Protein AF-A0A2V0N4H2-F1 (afdb_monomer)

Nearest PDB structures (foldseek):
  3l8i-assembly2_D  TM=5.698E-01  e=7.871E+00  Homo sapiens
  2gww-assembly1_A  TM=3.212E-01  e=2.998E+00  Homo sapiens

Secondary structure (DSSP, 8-state):
------GGGS--S-TT-HHHHHHHHHHHHHHHHHHHHHHHH--TTS-HHHHHHHHHHHHHHHHHHHHHHTT--HHHHHHHHHHHHHHHHHHHHHTT--

Solvent-accessible surface area (backbone atoms only — not comparable to full-atom values): 5518 Å² total; per-residue (Å²): 132,84,74,73,88,66,76,78,61,69,65,61,96,48,79,82,39,66,68,54,44,49,55,49,52,53,53,42,50,54,53,51,51,52,40,50,49,50,68,75,68,59,60,92,82,52,55,63,71,44,47,50,28,49,53,45,24,39,52,23,48,53,50,27,44,51,34,56,75,66,68,50,55,48,70,58,38,46,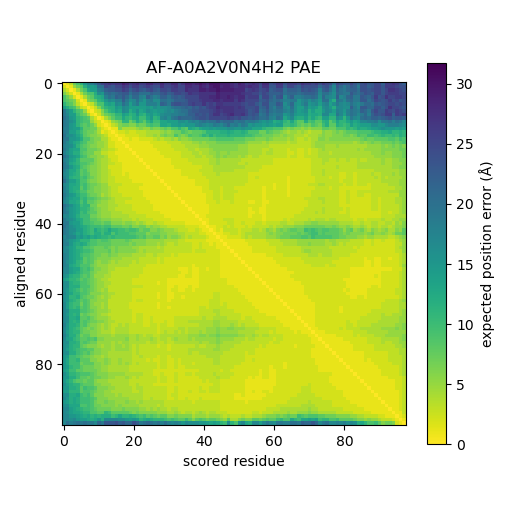55,27,48,48,46,24,52,50,21,50,50,45,32,31,59,63,70,70,56,130

Structure (mmCIF, N/CA/C/O backbone):
data_AF-A0A2V0N4H2-F1
#
_entry.id   AF-A0A2V0N4H2-F1
#
loop_
_atom_site.group_PDB
_atom_site.id
_atom_site.type_symbol
_atom_site.label_atom_id
_atom_site.label_alt_id
_atom_site.label_comp_id
_atom_site.label_asym_id
_atom_site.label_entity_id
_atom_site.label_seq_id
_atom_site.pdbx_PDB_ins_code
_atom_site.Cartn_x
_atom_site.Cartn_y
_atom_site.Cartn_z
_atom_site.occupancy
_atom_site.B_iso_or_equiv
_atom_site.auth_seq_id
_atom_site.auth_comp_id
_atom_site.auth_asym_id
_atom_site.auth_atom_id
_atom_site.pdbx_PDB_model_num
ATOM 1 N N . MET A 1 1 ? -14.025 -10.400 -5.588 1.00 30.31 1 MET A N 1
ATOM 2 C CA . MET A 1 1 ? -12.978 -10.696 -6.590 1.00 30.31 1 MET A CA 1
ATOM 3 C C . MET A 1 1 ? -12.047 -9.500 -6.652 1.00 30.31 1 MET A C 1
ATOM 5 O O . MET A 1 1 ? -12.433 -8.486 -7.216 1.00 30.31 1 MET A O 1
ATOM 9 N N . VAL A 1 2 ? -10.878 -9.564 -6.010 1.00 35.56 2 VAL A N 1
ATOM 10 C CA . VAL A 1 2 ? -9.848 -8.535 -6.214 1.00 35.56 2 VAL A CA 1
ATOM 11 C C . VAL A 1 2 ? -9.271 -8.809 -7.596 1.00 35.56 2 VAL A C 1
ATOM 13 O O . VAL A 1 2 ? -8.758 -9.899 -7.837 1.00 35.56 2 VAL A O 1
ATOM 16 N N . ALA A 1 3 ? -9.475 -7.883 -8.532 1.00 40.75 3 ALA A N 1
ATOM 17 C CA . ALA A 1 3 ? -8.912 -7.994 -9.866 1.00 40.75 3 ALA A CA 1
ATOM 18 C C . ALA A 1 3 ? -7.402 -8.208 -9.727 1.00 40.75 3 ALA A C 1
ATOM 20 O O . ALA A 1 3 ? -6.728 -7.393 -9.097 1.00 40.75 3 ALA A O 1
ATOM 21 N N . ALA A 1 4 ? -6.903 -9.318 -10.279 1.00 40.75 4 ALA A N 1
ATOM 22 C CA . ALA A 1 4 ? -5.478 -9.594 -10.388 1.00 40.75 4 ALA A CA 1
ATOM 23 C C . ALA A 1 4 ? -4.771 -8.312 -10.838 1.00 40.75 4 ALA A C 1
ATOM 25 O O . ALA A 1 4 ? -5.177 -7.705 -11.836 1.00 40.75 4 ALA A O 1
ATOM 26 N N . ARG A 1 5 ? -3.784 -7.859 -10.061 1.00 40.28 5 ARG A N 1
ATOM 27 C CA . ARG A 1 5 ? -3.050 -6.626 -10.340 1.00 40.28 5 ARG A CA 1
ATOM 28 C C . ARG A 1 5 ? -2.510 -6.712 -11.775 1.00 40.28 5 ARG A C 1
ATOM 30 O O . ARG A 1 5 ? -1.777 -7.629 -12.129 1.00 40.28 5 ARG A O 1
ATOM 37 N N . ARG A 1 6 ? -3.028 -5.823 -12.623 1.00 47.19 6 ARG A N 1
ATOM 38 C CA . ARG A 1 6 ? -2.943 -5.855 -14.089 1.00 47.19 6 ARG A CA 1
ATOM 39 C C . ARG A 1 6 ? -1.596 -5.289 -14.600 1.00 47.19 6 ARG A C 1
ATOM 41 O O . ARG A 1 6 ? -0.938 -4.561 -13.862 1.00 47.19 6 ARG A O 1
ATOM 48 N N . PRO A 1 7 ? -1.201 -5.613 -15.850 1.00 45.06 7 PRO A N 1
ATOM 49 C CA . PRO A 1 7 ? 0.170 -5.801 -16.376 1.00 45.06 7 PRO A CA 1
ATOM 50 C C . PRO A 1 7 ? 1.160 -4.623 -16.372 1.00 45.06 7 PRO A C 1
ATOM 52 O O . PRO A 1 7 ? 2.226 -4.747 -16.964 1.00 45.06 7 PRO A O 1
ATOM 55 N N . PHE A 1 8 ? 0.880 -3.511 -15.693 1.00 47.00 8 PHE A N 1
ATOM 56 C CA . PHE A 1 8 ? 1.814 -2.379 -15.639 1.00 47.00 8 PHE A CA 1
ATOM 57 C C . PHE A 1 8 ? 3.172 -2.751 -14.998 1.00 47.00 8 PHE A C 1
ATOM 59 O O . PHE A 1 8 ? 4.192 -2.153 -15.315 1.00 47.00 8 PHE A O 1
ATOM 66 N N . LEU A 1 9 ? 3.197 -3.786 -14.148 1.00 50.91 9 LEU A N 1
ATOM 67 C CA . LEU A 1 9 ? 4.381 -4.262 -13.419 1.00 50.91 9 LEU A CA 1
ATOM 68 C C . LEU A 1 9 ? 5.019 -5.530 -14.009 1.00 50.91 9 LEU A C 1
ATOM 70 O O . LEU A 1 9 ? 5.890 -6.130 -13.386 1.00 50.91 9 LEU A O 1
ATOM 74 N N . ALA A 1 10 ? 4.607 -5.976 -15.197 1.00 54.34 10 ALA A N 1
ATOM 75 C CA . ALA A 1 10 ? 5.120 -7.220 -15.781 1.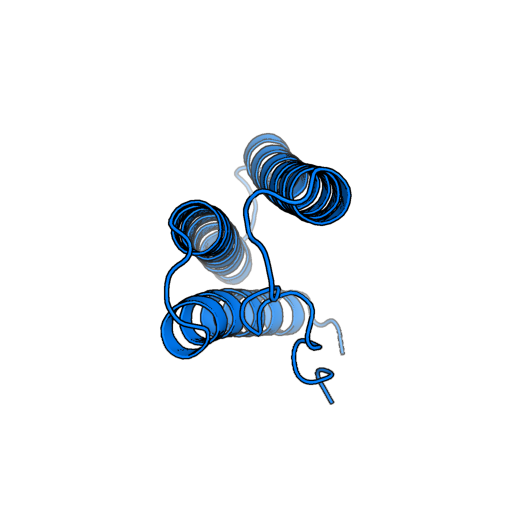00 54.34 10 ALA A CA 1
ATOM 76 C C . ALA A 1 10 ? 6.549 -7.102 -16.363 1.00 54.34 10 ALA A C 1
ATOM 78 O O . ALA A 1 10 ? 6.952 -7.971 -17.125 1.00 54.34 10 ALA A O 1
ATOM 79 N N . ALA A 1 11 ? 7.314 -6.077 -15.966 1.00 61.38 11 ALA A N 1
ATOM 80 C CA . ALA A 1 11 ? 8.489 -5.542 -16.651 1.00 61.38 11 ALA A CA 1
ATOM 81 C C . ALA A 1 11 ? 8.094 -4.817 -17.953 1.00 61.38 11 ALA A C 1
ATOM 83 O O . ALA A 1 11 ? 7.895 -5.465 -18.984 1.00 61.38 11 ALA A O 1
ATOM 84 N N . PRO A 1 12 ? 7.939 -3.479 -17.937 1.00 63.47 12 PRO A N 1
ATOM 85 C CA . PRO A 1 12 ? 7.878 -2.719 -19.176 1.00 63.47 12 PRO A CA 1
ATOM 86 C C . PRO A 1 12 ? 9.062 -3.101 -20.081 1.00 63.47 12 PRO A C 1
ATOM 88 O O . PRO A 1 12 ? 10.167 -3.334 -19.586 1.00 63.47 12 PRO A O 1
ATOM 91 N N . PRO A 1 13 ? 8.856 -3.168 -21.408 1.00 64.88 13 PRO A N 1
ATOM 92 C CA . PRO A 1 13 ? 9.896 -3.585 -22.348 1.00 64.88 13 PRO A CA 1
ATOM 93 C C . PRO A 1 13 ? 11.118 -2.657 -22.321 1.00 64.88 13 PRO A C 1
ATOM 95 O O . PRO A 1 13 ? 12.202 -3.063 -22.732 1.00 64.88 13 PRO A O 1
ATOM 98 N N . ASN A 1 14 ? 10.943 -1.425 -21.834 1.00 75.12 14 ASN A N 1
ATOM 99 C CA . ASN A 1 14 ? 12.008 -0.463 -21.626 1.00 75.12 14 ASN A CA 1
ATOM 100 C C . ASN A 1 14 ? 11.759 0.355 -20.348 1.00 75.12 14 ASN A C 1
ATOM 102 O O . ASN A 1 14 ? 10.806 1.128 -20.283 1.00 75.12 14 ASN A O 1
ATOM 106 N N . TRP A 1 15 ? 12.639 0.218 -19.357 1.00 79.31 15 TRP A N 1
ATOM 107 C CA . TRP A 1 15 ? 12.598 1.009 -18.121 1.00 79.31 15 TRP A CA 1
ATOM 108 C C . TRP A 1 15 ? 13.095 2.448 -18.296 1.00 79.31 15 TRP A C 1
ATOM 110 O O . TRP A 1 15 ? 12.841 3.283 -17.437 1.00 79.31 15 TRP A O 1
ATOM 120 N N . GLU A 1 16 ? 13.782 2.748 -19.397 1.00 84.00 16 GLU A N 1
ATOM 121 C CA . GLU A 1 16 ? 14.278 4.089 -19.721 1.00 84.00 16 GLU A 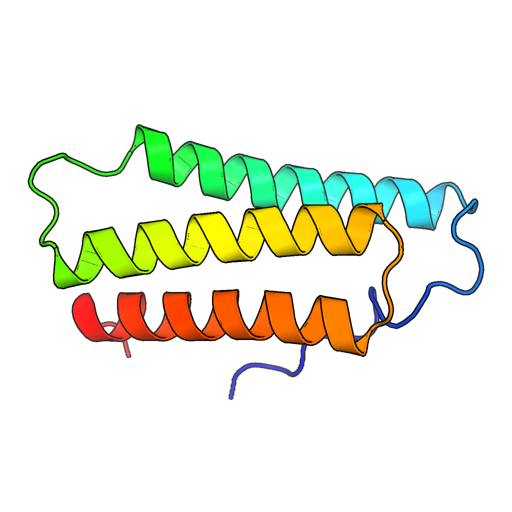CA 1
ATOM 122 C C . GLU A 1 16 ? 13.283 4.895 -20.568 1.00 84.00 16 GLU A C 1
ATOM 124 O O . GLU A 1 16 ? 13.507 6.077 -20.828 1.00 84.00 16 GLU A O 1
ATOM 129 N N . ASP A 1 17 ? 12.179 4.281 -21.008 1.00 86.19 17 ASP A N 1
ATOM 130 C CA . ASP A 1 17 ? 11.129 4.990 -21.733 1.00 86.19 17 ASP A CA 1
ATOM 131 C C . ASP A 1 17 ? 10.510 6.079 -20.830 1.00 86.19 17 ASP A C 1
ATOM 133 O O . ASP A 1 17 ? 9.947 5.753 -19.778 1.00 86.19 17 ASP A O 1
ATOM 137 N N . PRO A 1 18 ? 10.550 7.366 -21.229 1.00 86.69 18 PRO A N 1
ATOM 138 C CA . PRO A 1 18 ? 10.008 8.457 -20.427 1.00 86.69 18 PRO A CA 1
ATOM 139 C C . PRO A 1 18 ? 8.533 8.279 -20.054 1.00 86.69 18 PRO A C 1
ATOM 141 O O . PRO A 1 18 ? 8.117 8.734 -18.987 1.00 86.69 18 PRO A O 1
ATOM 144 N N . VAL A 1 19 ? 7.733 7.621 -20.903 1.00 85.25 19 VAL A N 1
ATOM 145 C CA . VAL A 1 19 ? 6.315 7.355 -20.608 1.00 85.25 19 VAL A CA 1
ATOM 146 C C . VAL A 1 19 ? 6.194 6.355 -19.463 1.00 85.25 19 VAL A C 1
ATOM 148 O O . VAL A 1 19 ? 5.458 6.599 -18.504 1.00 85.25 19 VAL A O 1
ATOM 151 N N . THR A 1 20 ? 6.957 5.267 -19.536 1.00 82.19 20 THR A N 1
ATOM 152 C CA . THR A 1 20 ? 7.052 4.250 -18.486 1.00 82.19 20 THR A CA 1
ATOM 153 C C . THR A 1 20 ? 7.535 4.849 -17.162 1.00 82.19 20 THR A C 1
ATOM 155 O O . THR A 1 20 ? 6.879 4.666 -16.134 1.00 82.19 20 THR A O 1
ATOM 158 N N . VAL A 1 21 ? 8.628 5.620 -17.184 1.00 84.38 21 VAL A N 1
ATOM 159 C CA . VAL A 1 21 ? 9.184 6.276 -15.988 1.00 84.38 21 VAL A CA 1
ATOM 160 C C . VAL A 1 21 ? 8.166 7.224 -15.360 1.00 84.38 21 VAL A C 1
ATOM 162 O O . VAL A 1 21 ? 7.928 7.163 -14.155 1.00 84.38 21 VAL A O 1
ATOM 165 N N . ASN A 1 22 ? 7.522 8.080 -16.158 1.00 86.25 22 ASN A N 1
ATOM 166 C CA . ASN A 1 22 ? 6.542 9.032 -15.641 1.00 86.25 22 ASN A CA 1
ATOM 167 C C . ASN A 1 22 ? 5.348 8.311 -14.998 1.00 86.25 22 ASN A C 1
ATOM 169 O O . ASN A 1 22 ? 4.959 8.629 -13.877 1.00 86.25 22 ASN A O 1
ATOM 173 N N . ALA A 1 23 ? 4.796 7.296 -15.664 1.00 84.19 23 ALA A N 1
ATOM 174 C CA . ALA A 1 23 ? 3.675 6.541 -15.121 1.00 84.19 23 ALA A CA 1
ATOM 175 C C . ALA A 1 23 ? 4.043 5.796 -13.820 1.00 84.19 23 ALA A C 1
ATOM 177 O O . ALA A 1 23 ? 3.240 5.787 -12.883 1.00 84.19 23 ALA A O 1
ATOM 178 N N . LEU A 1 24 ? 5.266 5.261 -13.710 1.00 84.88 24 LEU A N 1
ATOM 179 C CA . LEU A 1 24 ? 5.768 4.677 -12.465 1.00 84.88 24 LEU A CA 1
ATOM 180 C C . LEU A 1 24 ? 5.875 5.722 -11.344 1.00 84.88 24 LEU A C 1
ATOM 182 O O . LEU A 1 24 ? 5.354 5.501 -10.251 1.00 84.88 24 LEU A O 1
ATOM 186 N N . VAL A 1 25 ? 6.487 6.877 -11.618 1.00 86.94 25 VAL A N 1
ATOM 187 C CA . VAL A 1 25 ? 6.645 7.968 -10.640 1.00 86.94 25 VAL A CA 1
ATOM 188 C C . VAL A 1 25 ? 5.292 8.470 -10.137 1.00 86.94 25 VAL A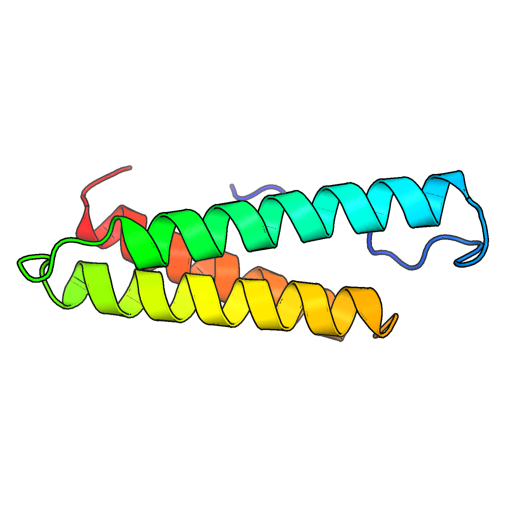 C 1
ATOM 190 O O . VAL A 1 25 ? 5.122 8.677 -8.933 1.00 86.94 25 VAL A O 1
ATOM 193 N N . GLN A 1 26 ? 4.308 8.638 -11.025 1.00 88.94 26 GLN A N 1
ATOM 194 C CA . GLN A 1 26 ? 2.955 9.052 -10.639 1.00 88.94 26 GLN A CA 1
ATOM 195 C C . GLN A 1 26 ? 2.277 8.008 -9.744 1.00 88.94 26 GLN A C 1
ATOM 197 O O . GLN A 1 26 ? 1.703 8.359 -8.712 1.00 88.94 26 GLN A O 1
ATOM 202 N N . ALA A 1 27 ? 2.382 6.721 -10.093 1.00 85.31 27 ALA A N 1
ATOM 203 C CA . ALA A 1 27 ? 1.828 5.642 -9.280 1.00 85.31 27 ALA A CA 1
ATOM 204 C C . ALA A 1 27 ? 2.472 5.589 -7.885 1.00 85.31 27 ALA A C 1
ATOM 206 O O . ALA A 1 27 ? 1.764 5.541 -6.877 1.00 85.31 27 ALA A O 1
ATOM 207 N N . GLN A 1 28 ? 3.804 5.658 -7.814 1.00 89.81 28 GLN A N 1
ATOM 208 C CA . GLN A 1 28 ? 4.549 5.638 -6.554 1.00 89.81 28 GLN A CA 1
ATOM 209 C C . GLN A 1 28 ? 4.232 6.854 -5.683 1.00 89.81 28 GLN A C 1
ATOM 211 O O . GLN A 1 28 ? 4.008 6.712 -4.481 1.00 89.81 28 GLN A O 1
ATOM 216 N N . THR A 1 29 ? 4.138 8.036 -6.293 1.00 91.50 29 THR A N 1
ATOM 217 C CA . THR A 1 29 ? 3.760 9.268 -5.594 1.00 91.50 29 THR A CA 1
ATOM 218 C C . THR A 1 29 ? 2.361 9.137 -5.000 1.00 91.50 29 THR A C 1
ATOM 220 O O . THR A 1 29 ? 2.186 9.391 -3.813 1.00 91.50 29 THR A O 1
ATOM 223 N N . GLY A 1 30 ? 1.378 8.655 -5.770 1.00 90.94 30 GLY A N 1
ATOM 224 C CA . GLY A 1 30 ? 0.018 8.431 -5.270 1.00 90.94 30 GLY A CA 1
ATOM 225 C C . GLY A 1 30 ? -0.036 7.469 -4.078 1.00 90.94 30 GLY A C 1
ATOM 226 O O . GLY A 1 30 ? -0.725 7.740 -3.091 1.00 90.94 30 GLY A O 1
ATOM 227 N N . ILE A 1 31 ? 0.733 6.377 -4.132 1.00 90.38 31 ILE A N 1
ATOM 228 C CA . ILE A 1 31 ? 0.833 5.404 -3.036 1.00 90.38 31 ILE A CA 1
ATOM 229 C C . ILE A 1 31 ? 1.440 6.047 -1.780 1.00 90.38 31 ILE A C 1
ATOM 231 O O . ILE A 1 31 ? 0.886 5.910 -0.686 1.00 90.38 31 ILE A O 1
ATOM 235 N N . LEU A 1 32 ? 2.551 6.776 -1.918 1.00 91.94 32 LEU A N 1
ATOM 236 C CA . LEU A 1 32 ? 3.218 7.421 -0.784 1.00 91.94 32 LEU A CA 1
ATOM 237 C C . LEU A 1 32 ? 2.376 8.551 -0.183 1.00 91.94 32 LEU A C 1
ATOM 239 O O . LEU A 1 32 ? 2.309 8.670 1.039 1.00 91.94 32 LEU A O 1
ATOM 243 N N . THR A 1 33 ? 1.681 9.334 -1.010 1.00 95.69 33 THR A N 1
ATOM 244 C CA . THR A 1 33 ? 0.736 10.356 -0.542 1.00 95.69 33 THR A CA 1
ATOM 245 C C . THR A 1 33 ? -0.392 9.731 0.272 1.00 95.69 33 THR A C 1
ATOM 247 O O . THR A 1 33 ? -0.723 10.242 1.340 1.00 95.69 33 THR A O 1
ATOM 250 N N . GLN A 1 34 ? -0.960 8.606 -0.175 1.00 93.69 34 GLN A N 1
ATOM 251 C CA . GLN A 1 34 ? -1.978 7.891 0.597 1.00 93.69 34 GLN A CA 1
ATOM 252 C C . GLN A 1 34 ? -1.422 7.378 1.933 1.00 93.69 34 GLN A C 1
ATOM 254 O O . GLN A 1 34 ? -2.070 7.534 2.968 1.00 93.69 34 GLN A O 1
ATOM 259 N N . ALA A 1 35 ? -0.234 6.770 1.922 1.00 93.75 35 ALA A N 1
ATOM 260 C CA . ALA A 1 35 ? 0.403 6.265 3.133 1.00 93.75 35 ALA A CA 1
ATOM 261 C C . ALA A 1 35 ? 0.640 7.387 4.156 1.00 93.75 35 ALA A C 1
ATOM 263 O O . ALA A 1 35 ? 0.330 7.228 5.336 1.00 93.75 35 ALA A O 1
ATOM 264 N N . GLU A 1 36 ? 1.137 8.533 3.698 1.00 95.94 36 GLU A N 1
ATOM 265 C CA . GLU A 1 36 ? 1.392 9.688 4.552 1.00 95.94 36 GLU A CA 1
ATOM 266 C C . GLU A 1 36 ? 0.099 10.320 5.075 1.00 95.94 36 GLU A C 1
ATOM 268 O O . GLU A 1 36 ? 0.000 10.638 6.260 1.00 95.94 36 GLU A O 1
ATOM 273 N N . TYR A 1 37 ? -0.936 10.404 4.235 1.00 95.81 37 TYR A N 1
ATOM 274 C CA . TYR A 1 37 ? -2.259 10.837 4.670 1.00 95.81 37 TYR A CA 1
ATOM 275 C C . TYR A 1 37 ? -2.770 9.980 5.834 1.00 95.81 37 TYR A C 1
ATOM 277 O O . TYR A 1 37 ? -3.191 10.524 6.856 1.00 95.81 37 TYR A O 1
ATOM 285 N N . LEU A 1 38 ? -2.677 8.650 5.720 1.00 94.31 38 LEU A N 1
ATOM 286 C CA . LEU A 1 38 ? -3.097 7.733 6.781 1.00 94.31 38 LEU A CA 1
ATOM 287 C C . LEU A 1 38 ? -2.276 7.916 8.062 1.00 94.31 38 LEU A C 1
ATOM 289 O O . LEU A 1 38 ? -2.859 7.911 9.141 1.00 94.31 38 LEU A O 1
ATOM 293 N N . ARG A 1 39 ? -0.956 8.133 7.973 1.00 94.06 39 ARG A N 1
ATOM 294 C CA . ARG A 1 39 ? -0.117 8.409 9.157 1.00 94.06 39 ARG A CA 1
ATOM 295 C C . ARG A 1 39 ? -0.554 9.665 9.903 1.00 94.06 39 ARG A C 1
ATOM 297 O O . ARG A 1 39 ? -0.569 9.667 11.129 1.00 94.06 39 ARG A O 1
ATOM 304 N N . GLN A 1 40 ? -0.901 10.717 9.169 1.00 95.56 40 GLN A N 1
ATOM 305 C CA . GLN A 1 40 ? -1.268 12.012 9.746 1.00 95.56 40 GLN A CA 1
ATOM 306 C C . GLN A 1 40 ? -2.695 12.037 10.299 1.00 95.56 40 GLN A C 1
ATOM 308 O O . GLN A 1 40 ? -2.981 12.792 11.226 1.00 95.56 40 GLN A O 1
ATOM 313 N N . HIS A 1 41 ? -3.586 11.221 9.737 1.00 94.75 41 HIS A N 1
ATOM 314 C CA . HIS A 1 41 ? -5.019 11.286 10.018 1.00 94.75 41 HIS A CA 1
ATOM 315 C C . HIS A 1 41 ? -5.551 10.079 10.787 1.00 94.75 41 HIS A C 1
ATOM 317 O O . HIS A 1 41 ? -6.765 9.966 10.924 1.00 94.75 41 HIS A O 1
ATOM 323 N N . LEU A 1 42 ? -4.692 9.194 11.304 1.00 91.62 42 LEU A N 1
ATOM 324 C CA . LEU A 1 42 ? -5.112 8.120 12.201 1.00 91.62 42 LEU A CA 1
ATOM 325 C C . LEU A 1 42 ? -5.257 8.657 13.637 1.00 91.62 42 LEU A C 1
ATOM 327 O O . LEU A 1 42 ? -4.242 8.949 14.276 1.00 91.62 42 LEU A O 1
ATOM 331 N N . PRO A 1 43 ? -6.476 8.783 14.201 1.00 90.62 43 PRO A N 1
ATOM 332 C CA . PRO A 1 43 ? -6.622 9.286 15.561 1.00 90.62 43 PRO A CA 1
ATOM 333 C C . PRO A 1 43 ? -5.954 8.342 16.575 1.00 90.62 43 PRO A C 1
ATOM 335 O O . PRO A 1 43 ? -6.087 7.124 16.434 1.00 90.62 43 PRO A O 1
ATOM 338 N N . PRO A 1 44 ? -5.338 8.845 17.660 1.00 88.38 44 PRO A N 1
ATOM 339 C CA . PRO A 1 44 ? -4.783 7.992 18.719 1.00 88.38 44 PRO A CA 1
ATOM 340 C C . PRO A 1 44 ? -5.815 7.070 19.387 1.00 88.38 44 PRO A C 1
ATOM 342 O O . PRO A 1 44 ? -5.459 6.034 19.939 1.00 88.38 44 PRO A O 1
ATOM 345 N N . ALA A 1 45 ? -7.098 7.440 19.327 1.00 93.69 45 ALA A N 1
ATOM 346 C CA . ALA A 1 45 ? -8.216 6.645 19.830 1.00 93.69 45 ALA A CA 1
ATOM 347 C C . ALA A 1 45 ? -8.639 5.500 18.888 1.00 93.69 45 ALA A C 1
ATOM 349 O O . ALA A 1 45 ? -9.582 4.777 19.204 1.00 93.69 45 ALA A O 1
ATOM 350 N N . THR A 1 46 ? -7.984 5.337 17.732 1.00 92.00 46 THR A N 1
ATOM 351 C CA . THR A 1 46 ? -8.304 4.262 16.785 1.00 92.00 46 THR A CA 1
ATOM 352 C C . THR A 1 46 ? -8.114 2.900 17.457 1.00 92.00 46 THR A C 1
ATOM 354 O O . THR A 1 46 ? -7.031 2.632 17.986 1.00 92.00 46 THR A O 1
ATOM 357 N N . PRO A 1 47 ? -9.131 2.021 17.429 1.00 94.12 47 PRO A N 1
ATOM 358 C CA . PRO A 1 47 ? -9.013 0.663 17.942 1.00 94.12 47 PRO A CA 1
ATOM 359 C C . PRO A 1 47 ? -7.827 -0.091 17.326 1.00 94.12 47 PRO A C 1
ATOM 361 O O . PRO A 1 47 ? -7.526 0.056 16.141 1.00 94.12 47 PRO A O 1
ATOM 364 N N . ARG A 1 48 ? -7.120 -0.896 18.130 1.00 93.88 48 ARG A N 1
ATOM 365 C CA . ARG A 1 48 ? -5.877 -1.564 17.690 1.00 93.88 48 ARG A CA 1
ATOM 366 C C . ARG A 1 48 ? -6.093 -2.553 16.545 1.00 93.88 48 ARG A C 1
ATOM 368 O O . ARG A 1 48 ? -5.209 -2.717 15.712 1.00 93.88 48 ARG A O 1
ATOM 375 N N . ASP A 1 49 ? -7.254 -3.187 16.500 1.00 93.38 49 ASP A N 1
ATOM 376 C CA . ASP A 1 49 ? -7.702 -4.072 15.423 1.00 93.38 49 ASP A CA 1
ATOM 377 C C . ASP A 1 49 ? -7.903 -3.347 14.083 1.00 93.38 49 ASP A C 1
ATOM 379 O O . ASP A 1 49 ? -7.876 -3.992 13.041 1.00 93.38 49 ASP A O 1
ATOM 383 N N . VAL A 1 50 ? -8.017 -2.015 14.091 1.00 93.88 50 VAL A N 1
ATOM 384 C CA . VAL A 1 50 ? -8.022 -1.165 12.890 1.00 93.88 50 VAL A CA 1
ATOM 385 C C . VAL A 1 50 ? -6.651 -0.516 12.665 1.00 93.88 50 VAL A C 1
ATOM 387 O O . VAL A 1 50 ? -6.125 -0.536 11.551 1.00 93.88 50 VAL A O 1
ATOM 390 N N . ALA A 1 51 ? -6.033 0.022 13.720 1.00 95.31 51 ALA A N 1
ATOM 391 C CA . ALA A 1 51 ? -4.756 0.732 13.643 1.00 95.31 51 ALA A CA 1
ATOM 392 C C . ALA A 1 51 ? -3.600 -0.168 13.174 1.00 95.31 51 ALA A C 1
ATOM 394 O O . ALA A 1 51 ? -2.795 0.253 12.342 1.00 95.31 51 ALA A O 1
ATOM 395 N N . ASN A 1 52 ? -3.531 -1.412 13.662 1.00 95.81 52 ASN A N 1
ATOM 396 C CA . ASN A 1 52 ? -2.453 -2.335 13.304 1.00 95.81 52 ASN A CA 1
ATOM 397 C C . ASN A 1 52 ? -2.511 -2.729 11.817 1.00 95.81 52 ASN A C 1
ATOM 399 O O . ASN A 1 52 ? -1.501 -2.554 11.134 1.00 95.81 52 ASN A O 1
ATOM 403 N N . PRO A 1 53 ? -3.663 -3.158 11.255 1.00 95.94 53 PRO A N 1
ATOM 404 C CA . PRO A 1 53 ? -3.776 -3.367 9.814 1.00 95.94 53 PRO A CA 1
ATOM 405 C C . PRO A 1 53 ? -3.477 -2.130 8.964 1.00 95.94 53 PRO A C 1
ATOM 407 O O . PRO A 1 53 ? -2.948 -2.273 7.867 1.00 95.94 53 PRO A O 1
ATOM 410 N N . ILE A 1 54 ? -3.770 -0.915 9.442 1.00 95.88 54 ILE A N 1
ATOM 411 C CA . ILE A 1 54 ? -3.389 0.313 8.724 1.00 95.88 54 ILE A CA 1
ATOM 412 C C . ILE A 1 54 ? -1.867 0.497 8.715 1.00 95.88 54 ILE A C 1
ATOM 414 O O . ILE A 1 54 ? -1.304 0.839 7.676 1.00 95.88 54 ILE A O 1
ATOM 418 N N . ALA A 1 55 ? -1.181 0.211 9.822 1.00 95.88 55 ALA A N 1
ATOM 419 C CA . ALA A 1 55 ? 0.279 0.220 9.859 1.00 95.88 55 ALA A CA 1
ATOM 420 C C . ALA A 1 55 ? 0.888 -0.845 8.923 1.00 95.88 55 ALA A C 1
ATOM 422 O O . ALA A 1 55 ? 1.815 -0.537 8.173 1.00 95.88 55 ALA A O 1
ATOM 423 N N . GLU A 1 56 ? 0.332 -2.063 8.906 1.00 95.88 56 GLU A N 1
ATOM 424 C CA . GLU A 1 56 ? 0.715 -3.127 7.962 1.00 95.88 56 GLU A CA 1
ATOM 425 C C . GLU A 1 56 ? 0.498 -2.692 6.506 1.00 95.88 56 GLU A C 1
ATOM 427 O O . GLU A 1 56 ? 1.373 -2.883 5.661 1.00 95.88 56 GLU A O 1
ATOM 432 N N . TYR A 1 57 ? -0.640 -2.056 6.219 1.00 95.19 57 TYR A N 1
ATOM 433 C CA . TYR A 1 57 ? -0.975 -1.539 4.895 1.00 95.19 57 TYR A CA 1
ATOM 434 C C . TYR A 1 57 ? 0.024 -0.473 4.436 1.00 95.19 57 TYR A C 1
ATOM 436 O O . TYR A 1 57 ? 0.523 -0.533 3.312 1.00 95.19 57 TYR A O 1
ATOM 444 N N . ILE A 1 58 ? 0.354 0.485 5.306 1.00 95.81 58 ILE A N 1
ATOM 445 C CA . ILE A 1 58 ? 1.357 1.521 5.035 1.00 95.81 58 ILE A CA 1
ATOM 446 C C . ILE A 1 58 ? 2.718 0.881 4.738 1.00 95.81 58 ILE A C 1
ATOM 448 O O . ILE A 1 58 ? 3.340 1.221 3.733 1.00 95.81 58 ILE A O 1
ATOM 452 N N . ALA A 1 59 ? 3.170 -0.056 5.577 1.00 95.69 59 ALA A N 1
ATOM 453 C CA . ALA A 1 59 ? 4.456 -0.726 5.400 1.00 95.69 59 ALA A CA 1
ATOM 454 C C . ALA A 1 59 ? 4.517 -1.509 4.078 1.00 95.69 59 ALA A C 1
ATOM 456 O O . ALA A 1 59 ? 5.455 -1.338 3.304 1.00 95.69 59 ALA A O 1
ATOM 457 N N . ALA A 1 60 ? 3.481 -2.292 3.764 1.00 92.31 60 ALA A N 1
ATOM 458 C CA . ALA A 1 60 ? 3.419 -3.062 2.524 1.00 92.31 60 ALA A CA 1
ATOM 459 C C . ALA A 1 60 ? 3.424 -2.171 1.268 1.00 92.31 60 ALA A C 1
ATOM 461 O O . ALA A 1 60 ? 4.028 -2.530 0.260 1.00 92.31 60 ALA A O 1
ATOM 462 N N . ASN A 1 61 ? 2.783 -1.000 1.323 1.00 92.75 61 ASN A N 1
ATOM 463 C CA . ASN A 1 61 ? 2.794 -0.039 0.221 1.00 92.75 61 ASN A CA 1
ATOM 464 C C . ASN A 1 61 ? 4.152 0.656 0.045 1.00 92.75 61 ASN A C 1
ATOM 466 O O . ASN A 1 61 ? 4.572 0.880 -1.087 1.00 92.75 61 ASN A O 1
ATOM 470 N N . VAL A 1 62 ? 4.859 0.966 1.136 1.00 93.06 62 VAL A N 1
ATOM 471 C CA . VAL A 1 62 ? 6.234 1.491 1.061 1.00 93.06 62 VAL A CA 1
ATOM 472 C C . VAL A 1 62 ? 7.179 0.446 0.466 1.00 93.06 62 VAL A C 1
ATOM 474 O O . VAL A 1 62 ? 7.951 0.772 -0.434 1.00 93.06 62 VAL A O 1
ATOM 477 N N . ASP A 1 63 ? 7.073 -0.811 0.903 1.00 91.94 63 ASP A N 1
ATOM 478 C CA . ASP A 1 63 ? 7.865 -1.913 0.349 1.00 91.94 63 ASP A CA 1
ATOM 479 C C . ASP A 1 63 ? 7.600 -2.092 -1.147 1.00 91.94 63 ASP A C 1
ATOM 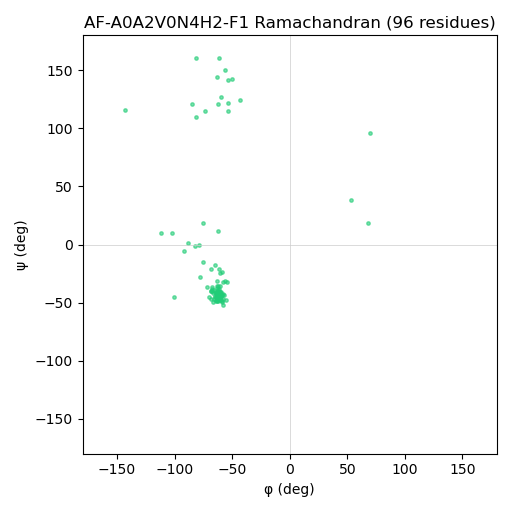481 O O . ASP A 1 63 ? 8.533 -2.236 -1.927 1.00 91.94 63 ASP A O 1
ATOM 485 N N . LEU A 1 64 ? 6.330 -2.050 -1.552 1.00 88.88 64 LEU A N 1
ATOM 486 C CA . LEU A 1 64 ? 5.910 -2.130 -2.947 1.00 88.88 64 LEU A CA 1
ATOM 487 C C . LEU A 1 64 ? 6.533 -1.016 -3.804 1.00 88.88 64 LEU A C 1
ATOM 489 O O . LEU 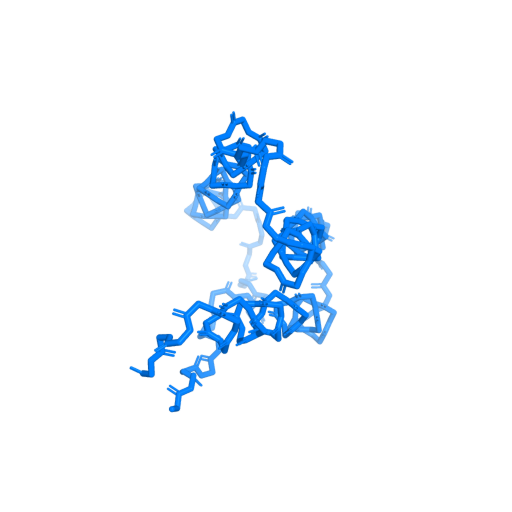A 1 64 ? 7.085 -1.292 -4.864 1.00 88.88 64 LEU A O 1
ATOM 493 N N . VAL A 1 65 ? 6.502 0.233 -3.331 1.00 90.88 65 VAL A N 1
ATOM 494 C CA . VAL A 1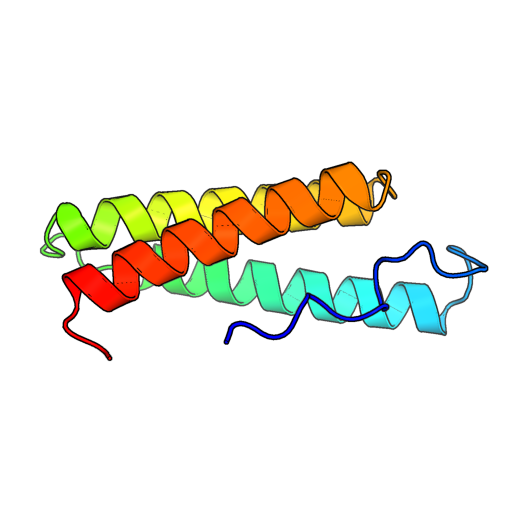 65 ? 7.153 1.357 -4.023 1.00 90.88 65 VAL A CA 1
ATOM 495 C C . VAL A 1 65 ? 8.660 1.129 -4.147 1.00 90.88 65 VAL A C 1
ATOM 497 O O . VAL A 1 65 ? 9.229 1.384 -5.207 1.00 90.88 65 VAL A O 1
ATOM 500 N N . ALA A 1 66 ? 9.305 0.611 -3.098 1.00 90.94 66 ALA A N 1
ATOM 501 C CA . ALA A 1 66 ? 10.733 0.318 -3.117 1.00 90.94 66 ALA A CA 1
ATOM 502 C C . ALA A 1 66 ? 11.089 -0.796 -4.115 1.00 90.94 66 ALA A C 1
ATOM 504 O O . ALA A 1 66 ? 12.022 -0.627 -4.898 1.00 90.94 66 ALA A O 1
ATOM 505 N N . VAL A 1 67 ? 10.352 -1.913 -4.126 1.00 89.75 67 VAL A N 1
ATOM 506 C CA . VAL A 1 67 ? 10.621 -3.027 -5.055 1.00 89.75 67 VAL A CA 1
ATOM 507 C C . VAL A 1 67 ? 10.329 -2.641 -6.504 1.00 89.75 67 VAL A C 1
ATOM 509 O O . VAL A 1 67 ? 11.102 -3.014 -7.386 1.00 89.75 67 VAL A O 1
ATOM 512 N N . ASP A 1 68 ? 9.289 -1.837 -6.743 1.00 85.19 68 ASP A N 1
ATOM 513 C CA . ASP A 1 68 ? 8.983 -1.297 -8.069 1.00 85.19 68 ASP A CA 1
ATOM 514 C C . ASP A 1 68 ? 10.096 -0.340 -8.533 1.00 85.19 68 ASP A C 1
ATOM 516 O O . ASP A 1 68 ? 10.573 -0.453 -9.658 1.00 85.19 68 ASP A O 1
ATOM 520 N N . GLY A 1 69 ? 10.575 0.560 -7.664 1.00 85.00 69 GLY A N 1
ATOM 521 C CA . GLY A 1 69 ? 11.667 1.493 -7.981 1.00 85.00 69 GLY A CA 1
ATOM 522 C C . GLY A 1 69 ? 13.036 0.826 -8.164 1.00 85.00 69 GLY A C 1
ATOM 523 O O . GLY A 1 69 ? 13.915 1.385 -8.811 1.00 85.00 69 GLY A O 1
ATOM 524 N N . GLN A 1 70 ? 13.218 -0.377 -7.622 1.00 88.56 70 GLN A N 1
ATO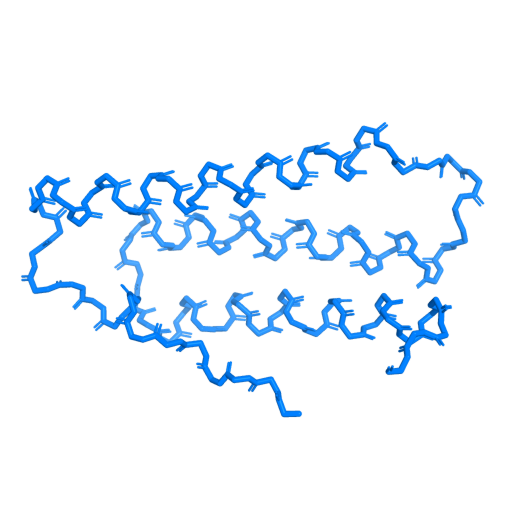M 525 C CA . GLN A 1 70 ? 14.401 -1.215 -7.837 1.00 88.56 70 GLN A CA 1
ATOM 526 C C . GLN A 1 70 ? 14.272 -2.136 -9.059 1.00 88.56 70 GLN A C 1
ATOM 528 O O . GLN A 1 70 ? 15.177 -2.930 -9.311 1.00 88.56 70 GLN A O 1
ATOM 533 N N . HIS A 1 71 ? 13.151 -2.071 -9.786 1.00 84.12 71 HIS A N 1
ATOM 534 C CA . HIS A 1 71 ? 12.840 -2.951 -10.915 1.00 84.12 71 HIS A CA 1
ATOM 535 C C . HIS A 1 71 ? 12.958 -4.442 -10.552 1.00 84.12 71 HIS A C 1
ATOM 537 O O . HIS A 1 71 ? 13.447 -5.259 -11.338 1.00 84.12 71 HIS A O 1
ATOM 543 N N . GLN A 1 72 ? 12.532 -4.807 -9.337 1.00 84.81 72 GLN A N 1
ATOM 544 C CA . GLN A 1 72 ? 12.515 -6.202 -8.906 1.00 84.81 72 GLN A CA 1
ATOM 545 C C . GLN A 1 72 ? 11.588 -7.035 -9.798 1.00 84.81 72 GLN A C 1
ATOM 547 O O . GLN A 1 72 ? 10.697 -6.526 -10.479 1.00 84.81 72 GLN A O 1
ATOM 552 N N . SER A 1 73 ? 11.778 -8.356 -9.773 1.00 81.94 73 SER A N 1
ATOM 553 C CA . SER A 1 73 ? 10.924 -9.264 -10.542 1.00 81.94 73 SER A CA 1
ATOM 554 C C . SER A 1 73 ? 9.440 -9.097 -10.189 1.00 81.94 73 SER A C 1
ATOM 556 O O . SER A 1 73 ? 9.085 -8.832 -9.036 1.00 81.94 73 SER A O 1
ATOM 558 N N . ALA A 1 74 ? 8.563 -9.366 -11.159 1.00 78.38 74 ALA A N 1
ATOM 559 C CA . ALA A 1 74 ? 7.116 -9.317 -10.953 1.00 78.38 74 ALA A CA 1
ATOM 560 C C . ALA A 1 74 ? 6.652 -10.191 -9.771 1.00 78.38 74 ALA A C 1
ATOM 562 O O . ALA A 1 74 ? 5.713 -9.826 -9.074 1.00 78.38 74 ALA A O 1
ATOM 563 N N . ALA A 1 75 ? 7.323 -11.317 -9.499 1.00 82.06 75 ALA A N 1
ATOM 564 C CA . ALA A 1 75 ? 7.015 -12.167 -8.348 1.00 82.06 75 ALA A CA 1
ATOM 565 C C . ALA A 1 75 ? 7.211 -11.431 -7.009 1.00 82.06 75 ALA A C 1
ATOM 567 O O . ALA A 1 75 ? 6.363 -11.525 -6.123 1.00 82.06 75 ALA A O 1
ATOM 568 N N . VAL A 1 76 ? 8.294 -10.660 -6.882 1.00 84.88 76 VAL A N 1
ATOM 569 C CA . VAL A 1 76 ? 8.601 -9.871 -5.679 1.00 84.88 76 VAL A CA 1
ATOM 570 C C . VAL A 1 76 ? 7.627 -8.698 -5.538 1.00 84.88 76 VAL A C 1
ATOM 572 O O . VAL A 1 76 ? 7.072 -8.491 -4.458 1.00 84.88 76 VAL A O 1
ATOM 575 N N . ALA A 1 77 ? 7.361 -7.975 -6.630 1.00 81.81 77 ALA A N 1
ATOM 576 C CA . ALA A 1 77 ? 6.397 -6.873 -6.640 1.00 81.81 77 ALA A CA 1
ATOM 577 C C . ALA A 1 77 ? 4.975 -7.346 -6.287 1.00 81.81 77 ALA A C 1
ATOM 579 O O . ALA A 1 77 ? 4.292 -6.736 -5.460 1.00 81.81 77 ALA A O 1
ATOM 580 N N . ASN A 1 78 ? 4.545 -8.484 -6.841 1.00 83.06 78 ASN A N 1
ATOM 581 C CA . ASN A 1 78 ? 3.243 -9.074 -6.541 1.00 83.06 78 ASN A CA 1
ATOM 582 C C . ASN A 1 78 ? 3.137 -9.520 -5.079 1.00 83.06 78 ASN A C 1
ATOM 584 O O . ASN A 1 78 ? 2.128 -9.237 -4.444 1.00 83.06 78 ASN A O 1
ATOM 588 N N . ALA A 1 79 ? 4.187 -10.113 -4.503 1.00 86.81 79 ALA A N 1
ATOM 589 C CA . ALA A 1 79 ? 4.183 -10.476 -3.086 1.00 86.81 79 ALA A CA 1
ATOM 590 C C . ALA A 1 79 ? 4.034 -9.248 -2.162 1.00 86.81 79 ALA A C 1
ATOM 592 O O . ALA A 1 79 ? 3.326 -9.304 -1.155 1.00 86.81 79 ALA A O 1
ATOM 593 N N . ALA A 1 80 ? 4.660 -8.113 -2.498 1.00 86.00 80 ALA A N 1
ATOM 594 C CA . ALA A 1 80 ? 4.461 -6.861 -1.763 1.00 86.00 80 ALA A CA 1
ATOM 595 C C . ALA A 1 80 ? 3.028 -6.316 -1.929 1.00 86.00 80 ALA A C 1
ATOM 597 O O . ALA A 1 80 ? 2.399 -5.899 -0.952 1.00 86.00 80 ALA A O 1
ATOM 598 N N . ALA A 1 81 ? 2.478 -6.381 -3.144 1.00 86.38 81 ALA A N 1
ATOM 599 C CA . ALA A 1 81 ? 1.095 -6.002 -3.418 1.00 86.38 81 ALA A CA 1
ATOM 600 C C . ALA A 1 81 ? 0.074 -6.874 -2.668 1.00 86.38 81 ALA A C 1
ATOM 602 O O . ALA A 1 81 ? -0.916 -6.350 -2.157 1.00 86.38 81 ALA A O 1
ATOM 603 N N . ASP A 1 82 ? 0.316 -8.179 -2.562 1.00 90.31 82 ASP A N 1
ATOM 604 C CA . ASP A 1 82 ? -0.565 -9.109 -1.857 1.00 90.31 82 ASP A CA 1
ATOM 605 C C . ASP A 1 82 ? -0.610 -8.816 -0.357 1.00 90.31 82 ASP A C 1
ATOM 607 O O . ASP A 1 82 ? -1.697 -8.795 0.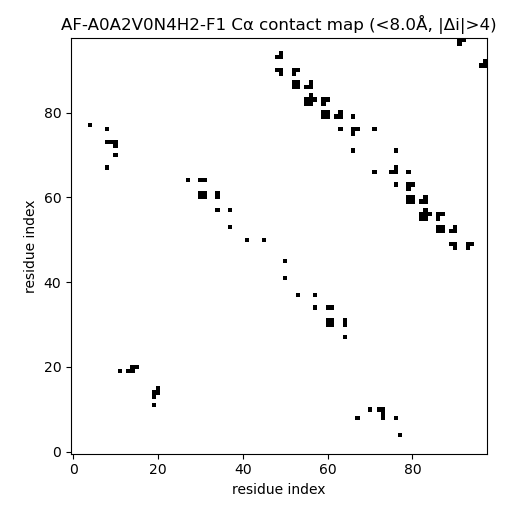220 1.00 90.31 82 ASP A O 1
ATOM 611 N N . ARG A 1 83 ? 0.526 -8.457 0.258 1.00 92.69 83 ARG A N 1
ATOM 612 C CA . ARG A 1 83 ? 0.553 -7.985 1.654 1.00 92.69 83 ARG A CA 1
ATOM 613 C C . ARG A 1 83 ? -0.295 -6.727 1.859 1.00 92.69 83 ARG A C 1
ATOM 615 O O . ARG A 1 83 ? -1.027 -6.633 2.841 1.00 92.69 83 ARG A O 1
ATOM 622 N N . SER A 1 84 ? -0.243 -5.781 0.919 1.00 90.88 84 SER A N 1
ATOM 623 C CA . SER A 1 84 ? -1.094 -4.581 0.944 1.00 90.88 84 SER A CA 1
ATOM 624 C C . SER A 1 84 ? -2.581 -4.947 0.831 1.00 90.88 84 SER A C 1
ATOM 626 O O . SER A 1 84 ? -3.406 -4.480 1.619 1.00 90.88 84 SER A O 1
ATOM 628 N N . ASN A 1 85 ? -2.933 -5.861 -0.078 1.00 91.88 85 ASN A N 1
ATOM 629 C CA . ASN A 1 85 ? -4.306 -6.345 -0.241 1.00 91.88 85 ASN A CA 1
ATOM 630 C C . ASN A 1 85 ? -4.832 -7.078 1.001 1.00 91.88 85 ASN A C 1
ATOM 632 O O . ASN A 1 85 ? -5.995 -6.897 1.376 1.00 91.88 85 ASN A O 1
ATOM 636 N N . GLU A 1 86 ? -3.994 -7.896 1.636 1.00 95.12 86 GLU A N 1
ATOM 637 C CA . GLU A 1 86 ? -4.323 -8.618 2.863 1.00 95.12 86 GLU A CA 1
ATOM 638 C C . GLU A 1 86 ? -4.586 -7.643 4.016 1.00 95.12 86 GLU A C 1
ATOM 640 O O . GLU A 1 86 ? -5.632 -7.717 4.664 1.00 95.12 86 GLU A O 1
ATOM 645 N N . ALA A 1 87 ? -3.695 -6.670 4.221 1.00 94.94 87 ALA A N 1
ATOM 646 C CA . ALA A 1 87 ? -3.879 -5.627 5.222 1.00 94.94 87 ALA A CA 1
ATOM 647 C C . ALA A 1 87 ? -5.170 -4.827 4.966 1.00 94.94 87 ALA A C 1
ATOM 649 O O . ALA A 1 87 ? -5.981 -4.642 5.873 1.00 94.94 87 ALA A O 1
ATOM 650 N N . ALA A 1 88 ? -5.446 -4.458 3.711 1.00 92.62 88 ALA A N 1
ATOM 651 C CA . ALA A 1 88 ? -6.698 -3.803 3.334 1.00 92.62 88 ALA A CA 1
ATOM 652 C C . ALA A 1 88 ? -7.941 -4.665 3.624 1.00 92.62 88 ALA A C 1
ATOM 654 O O . ALA A 1 88 ? -8.990 -4.139 3.999 1.00 92.62 88 ALA A O 1
ATOM 655 N N . ALA A 1 89 ? -7.851 -5.989 3.471 1.00 94.56 89 ALA A N 1
ATOM 656 C CA . ALA A 1 89 ? -8.937 -6.903 3.821 1.00 94.56 89 ALA A CA 1
ATOM 657 C C . ALA A 1 89 ? -9.180 -6.968 5.336 1.00 94.56 89 ALA A C 1
ATOM 659 O O . ALA A 1 89 ? -10.340 -6.959 5.761 1.00 94.56 89 ALA A O 1
ATOM 660 N N . LYS A 1 90 ? -8.113 -6.964 6.145 1.00 94.31 90 LYS A N 1
ATOM 661 C CA . LYS A 1 90 ? -8.208 -6.872 7.611 1.00 94.31 90 LYS A CA 1
ATOM 662 C C . LYS A 1 90 ? -8.886 -5.564 8.032 1.00 94.31 90 LYS A C 1
ATOM 664 O O . LYS A 1 90 ? -9.823 -5.613 8.822 1.00 94.31 90 LYS A O 1
ATOM 669 N N . ILE A 1 91 ? -8.506 -4.431 7.426 1.00 93.38 91 ILE A N 1
ATOM 670 C CA . ILE A 1 91 ? -9.140 -3.120 7.669 1.00 93.38 91 ILE A CA 1
ATOM 671 C C . ILE A 1 91 ? -10.640 -3.174 7.362 1.00 93.38 91 ILE A C 1
ATOM 673 O O . ILE A 1 91 ? -11.451 -2.815 8.211 1.00 93.38 91 ILE A O 1
ATOM 677 N N . ARG A 1 92 ? -11.032 -3.649 6.169 1.00 92.94 92 ARG A N 1
ATOM 678 C CA . ARG A 1 92 ? -12.456 -3.755 5.794 1.00 92.94 92 ARG A CA 1
ATOM 679 C C . ARG A 1 92 ? -13.244 -4.606 6.786 1.00 92.94 92 ARG A C 1
ATOM 681 O O . ARG A 1 92 ? -14.328 -4.206 7.198 1.00 92.94 92 ARG A O 1
ATOM 688 N N . THR A 1 93 ? -12.672 -5.737 7.193 1.00 94.44 93 THR A N 1
ATOM 689 C CA . THR A 1 93 ? -13.285 -6.650 8.164 1.00 94.44 93 THR A CA 1
ATOM 690 C C . THR A 1 93 ? -13.476 -5.978 9.523 1.00 94.44 93 THR A C 1
ATOM 692 O O . THR A 1 93 ? -14.583 -6.013 10.054 1.00 94.44 93 THR A O 1
ATOM 695 N N . ALA A 1 94 ? -12.441 -5.318 10.052 1.00 92.69 94 ALA A N 1
ATOM 696 C CA . ALA A 1 94 ? -12.506 -4.611 11.332 1.00 92.69 94 ALA A CA 1
ATOM 697 C C . ALA A 1 94 ? -13.507 -3.440 11.303 1.00 92.69 94 ALA A C 1
ATOM 699 O O . ALA A 1 94 ? -14.238 -3.217 12.263 1.00 92.69 94 ALA A O 1
ATOM 700 N N . CYS A 1 95 ? -13.615 -2.742 10.169 1.00 89.50 95 CYS A N 1
ATOM 701 C CA . CYS A 1 95 ? -14.569 -1.648 9.975 1.00 89.50 95 CYS A CA 1
ATOM 702 C C . CYS A 1 95 ? -15.992 -2.112 9.599 1.00 89.50 95 CYS A C 1
ATOM 704 O O . CYS A 1 95 ? -16.864 -1.271 9.388 1.00 89.50 95 CYS A O 1
ATOM 706 N N . GLY A 1 96 ? -16.244 -3.419 9.461 1.00 90.62 96 GLY A N 1
ATOM 707 C CA . GLY A 1 96 ? -17.552 -3.956 9.065 1.00 90.62 96 GLY A CA 1
ATOM 708 C C . GLY A 1 96 ? -17.972 -3.642 7.620 1.00 90.62 96 GLY A C 1
ATOM 709 O O . GLY A 1 96 ? -19.153 -3.745 7.290 1.00 90.62 96 GLY A O 1
ATOM 710 N N . ILE A 1 97 ? -17.027 -3.270 6.753 1.00 85.81 97 ILE A N 1
ATOM 711 C CA . ILE A 1 97 ? -17.264 -2.935 5.344 1.00 85.81 97 ILE A CA 1
ATOM 712 C C . ILE A 1 97 ? -17.252 -4.236 4.529 1.00 85.81 97 ILE A C 1
ATOM 714 O O . ILE A 1 97 ? -16.253 -4.959 4.537 1.00 85.81 97 ILE A O 1
ATOM 718 N N . ARG A 1 98 ? -18.356 -4.538 3.834 1.00 68.44 98 ARG A N 1
ATOM 719 C CA . ARG A 1 98 ? -18.529 -5.737 2.995 1.00 68.44 98 ARG A CA 1
ATOM 720 C C . ARG A 1 98 ? -18.551 -5.391 1.515 1.00 68.44 98 ARG A C 1
ATOM 722 O O . ARG A 1 98 ? -19.246 -4.414 1.167 1.00 68.44 98 ARG A O 1
#

Mean predicted aligned error: 6.06 Å

Radius of gyration: 14.79 Å; Cα contacts (8 Å, |Δi|>4): 69; chains: 1; bounding box: 33×24×42 Å

Foldseek 3Di:
DPPQPDDLLQDDPDPPPPVNVVVLVVVLVVLLVVLVCCVVPPDPPDDCLQVVLSVQLSVLSVLLNVCSVVSHHPVSNSVSVVSNVVSVVSNCVVVVND

pLDDT: mean 84.26, std 15.56, range [30.31, 95.94]

Sequence (98 aa):
MVAARRPFLAAPPNWEDPVTVNALVQAQTGILTQAEYLRQHLPPATPRDVANPIAEYIAANVDLVAVDGQHQSAAVANAAADRSNEAAAKIRTACGIR